Protein AF-A0A5N6SVL1-F1 (afdb_monomer)

Radius of gyration: 24.96 Å; Cα contacts (8 Å, |Δi|>4): 98; chains: 1; bounding box: 51×44×95 Å

Organism: Aspergillus pseudotamarii (NCBI:txid132259)

Solvent-accessible surface area (backbone atoms only — not comparable to full-atom values): 10251 Å² total; per-residue (Å²): 134,84,73,81,75,76,80,72,61,68,64,64,77,48,56,69,67,60,51,51,54,55,56,70,76,46,54,74,67,55,49,51,54,46,39,76,78,29,76,68,50,67,76,71,64,56,70,56,34,46,55,52,42,51,72,75,42,56,62,53,43,60,80,78,51,89,72,76,79,59,69,79,79,75,60,49,76,64,58,52,60,77,31,55,38,69,42,70,52,92,93,50,95,57,71,39,83,75,48,70,72,72,57,62,69,63,52,46,68,75,67,57,77,76,61,73,54,78,94,76,52,61,30,52,59,52,53,51,54,49,64,72,44,43,88,76,35,63,66,60,48,49,38,44,51,52,44,55,52,52,51,52,51,52,53,51,51,55,48,53,57,55,67,71,73,111

pLDDT: mean 83.55, std 11.62, range [35.69, 95.12]

Structure (mmCIF, N/CA/C/O backbone):
data_AF-A0A5N6SVL1-F1
#
_entry.id   AF-A0A5N6SVL1-F1
#
loop_
_atom_site.group_PDB
_atom_site.id
_atom_site.type_symbol
_atom_site.label_atom_id
_atom_site.label_alt_id
_atom_site.label_comp_id
_atom_site.label_asym_id
_atom_site.label_entity_id
_atom_site.label_seq_id
_atom_site.pdbx_PDB_ins_code
_atom_site.Cartn_x
_atom_site.Cartn_y
_atom_site.Cartn_z
_atom_site.occupancy
_atom_site.B_iso_or_equiv
_atom_site.auth_seq_id
_atom_site.auth_comp_id
_atom_site.auth_asym_id
_atom_site.auth_atom_id
_atom_site.pdbx_PDB_model_num
ATOM 1 N N . MET A 1 1 ? -15.155 10.393 50.187 1.00 35.69 1 MET A N 1
ATOM 2 C CA . MET A 1 1 ? -15.294 10.978 48.836 1.00 35.69 1 MET A CA 1
ATOM 3 C C . MET A 1 1 ? -15.118 9.869 47.807 1.00 35.69 1 MET A C 1
ATOM 5 O O . MET A 1 1 ? -14.040 9.295 47.741 1.00 35.69 1 MET A O 1
ATOM 9 N N . LYS A 1 2 ? -16.176 9.488 47.077 1.00 43.38 2 LYS A N 1
ATOM 10 C CA . LYS A 1 2 ? -16.068 8.543 45.951 1.00 43.38 2 LYS A CA 1
ATOM 11 C C . LYS A 1 2 ? -15.492 9.317 44.760 1.00 43.38 2 LYS A C 1
ATOM 13 O O . LYS A 1 2 ? -16.091 10.308 44.357 1.00 43.38 2 LYS A O 1
ATOM 18 N N . GLY A 1 3 ? -14.320 8.914 44.265 1.00 44.19 3 GLY A N 1
ATOM 19 C CA . GLY A 1 3 ? -13.709 9.503 43.067 1.00 44.19 3 GLY A CA 1
ATOM 20 C C . GLY A 1 3 ? -14.624 9.372 41.839 1.00 44.19 3 GLY A C 1
ATOM 21 O O . GLY A 1 3 ? -15.521 8.522 41.850 1.00 44.19 3 GLY A O 1
ATOM 22 N N . PRO A 1 4 ? -14.439 10.209 40.801 1.00 52.81 4 PRO A N 1
ATOM 23 C CA . PRO A 1 4 ? -15.291 10.192 39.618 1.00 52.81 4 PRO A CA 1
ATOM 24 C C . PRO A 1 4 ? -15.316 8.784 39.021 1.00 52.81 4 PRO A C 1
ATOM 26 O O . PRO A 1 4 ? -14.274 8.142 38.879 1.00 52.81 4 PRO A O 1
ATOM 29 N N . ALA A 1 5 ? -16.523 8.292 38.731 1.00 53.91 5 ALA A N 1
ATOM 30 C CA . ALA A 1 5 ? -16.739 6.988 38.128 1.00 53.91 5 ALA A CA 1
ATOM 31 C C . ALA A 1 5 ? -15.824 6.843 36.907 1.00 53.91 5 ALA A C 1
ATOM 33 O O . ALA A 1 5 ? -15.888 7.664 35.991 1.00 53.91 5 ALA A O 1
ATOM 34 N N . LEU A 1 6 ? -14.964 5.819 36.923 1.00 59.12 6 LEU A N 1
ATOM 35 C CA . LEU A 1 6 ? -14.152 5.415 35.779 1.00 59.12 6 LEU A CA 1
ATOM 36 C C . LEU A 1 6 ? -15.058 5.416 34.550 1.00 59.12 6 LEU A C 1
ATOM 38 O O . LEU A 1 6 ? -16.012 4.636 34.492 1.00 59.12 6 LEU A O 1
ATOM 42 N N . THR A 1 7 ? -14.801 6.328 33.615 1.00 64.06 7 THR A N 1
ATOM 43 C CA . THR A 1 7 ? -15.543 6.432 32.364 1.00 64.06 7 THR A CA 1
ATOM 44 C C . THR A 1 7 ? -15.462 5.071 31.683 1.00 64.06 7 THR A C 1
ATOM 46 O O . THR A 1 7 ? -14.415 4.628 31.213 1.00 64.06 7 THR A O 1
ATOM 49 N N . SER A 1 8 ? -16.564 4.327 31.754 1.00 74.25 8 SER A N 1
ATOM 50 C CA . SER A 1 8 ? -16.644 2.994 31.178 1.00 74.25 8 SER A CA 1
ATOM 51 C C . SER A 1 8 ? -16.476 3.157 29.672 1.00 74.25 8 SER A C 1
ATOM 53 O O . SER A 1 8 ? -17.219 3.912 29.053 1.00 74.25 8 SER A O 1
ATOM 55 N N . ASP A 1 9 ? -15.467 2.504 29.099 1.00 84.69 9 ASP A N 1
ATOM 56 C CA . ASP A 1 9 ? -15.155 2.562 27.671 1.00 84.69 9 ASP A CA 1
ATOM 57 C C . ASP A 1 9 ? -16.368 2.089 26.849 1.00 84.69 9 ASP A C 1
ATOM 59 O O . ASP A 1 9 ? -16.593 0.886 26.689 1.00 84.69 9 ASP A O 1
ATOM 63 N N . SER A 1 10 ? -17.175 3.036 26.354 1.00 88.38 10 SER A N 1
ATOM 64 C CA . SER A 1 10 ? -18.431 2.767 25.641 1.00 88.38 10 SER A CA 1
ATOM 65 C C . SER A 1 10 ? -18.224 1.889 24.408 1.00 88.38 10 SER A C 1
ATOM 67 O O . SER A 1 10 ? -19.085 1.073 24.080 1.00 88.38 10 SER A O 1
ATOM 69 N N . PHE A 1 11 ? -17.054 1.978 23.767 1.00 91.38 11 PHE A N 1
ATOM 70 C CA . PHE A 1 11 ? -16.716 1.161 22.603 1.00 91.38 11 PHE A CA 1
ATOM 71 C C . PHE A 1 11 ? -16.547 -0.322 22.943 1.00 91.38 11 PHE A C 1
ATOM 73 O O . PHE A 1 11 ? -16.699 -1.161 22.056 1.00 91.38 11 PHE A O 1
ATOM 80 N N . ARG A 1 12 ? -16.299 -0.689 24.211 1.00 89.81 12 ARG A N 1
ATOM 81 C CA . ARG A 1 12 ? -16.261 -2.105 24.629 1.00 89.81 12 ARG A CA 1
ATOM 82 C C . ARG A 1 12 ? -17.613 -2.796 24.529 1.00 89.81 12 ARG A C 1
ATOM 84 O O . ARG A 1 12 ? -17.644 -4.017 24.438 1.00 89.81 12 ARG A O 1
ATOM 91 N N . ARG A 1 13 ? -18.711 -2.034 24.551 1.00 91.00 13 ARG A N 1
ATOM 92 C CA . ARG A 1 13 ? -20.070 -2.570 24.387 1.00 91.00 13 ARG A CA 1
ATOM 93 C C . ARG A 1 13 ? -20.399 -2.873 22.926 1.00 91.00 13 ARG A C 1
ATOM 95 O O . ARG A 1 13 ? -21.381 -3.556 22.662 1.00 91.00 13 ARG A O 1
ATOM 102 N N . LEU A 1 14 ? -19.595 -2.372 21.986 1.00 92.25 14 LEU A N 1
ATOM 103 C CA . LEU A 1 14 ? -19.816 -2.599 20.567 1.00 92.25 14 LEU A CA 1
ATOM 104 C C . LEU A 1 14 ? -19.272 -3.972 20.139 1.00 92.25 14 LEU A C 1
ATOM 106 O O . LEU A 1 14 ? -18.130 -4.323 20.483 1.00 92.25 14 LEU A O 1
ATOM 110 N N . PRO A 1 15 ? -20.030 -4.714 19.309 1.00 93.62 15 PRO A N 1
ATOM 111 C CA . PRO A 1 15 ? -19.517 -5.889 18.620 1.00 93.62 15 PRO A CA 1
ATOM 112 C C . PRO A 1 15 ? -18.231 -5.575 17.849 1.00 93.62 15 PRO A C 1
ATOM 114 O O . PRO A 1 15 ? -17.955 -4.427 17.472 1.00 93.62 15 PRO A O 1
ATOM 117 N N . ARG A 1 16 ? -17.399 -6.595 17.628 1.00 91.50 16 ARG A N 1
ATOM 118 C CA . ARG A 1 16 ? -16.102 -6.423 16.957 1.00 91.50 16 ARG A CA 1
ATOM 119 C C . ARG A 1 16 ? -16.281 -5.917 15.525 1.00 91.50 16 ARG A C 1
ATOM 121 O O . ARG A 1 16 ? -15.481 -5.118 15.057 1.00 91.50 16 ARG A O 1
ATOM 128 N N . GLU A 1 17 ? -17.346 -6.340 14.867 1.00 93.44 17 GLU A N 1
ATOM 129 C CA . GLU A 1 17 ? -17.740 -5.973 13.511 1.00 93.44 17 GLU A CA 1
ATOM 130 C C . GLU A 1 17 ? -17.956 -4.462 13.412 1.00 93.44 17 GLU A C 1
ATOM 132 O O . GLU A 1 17 ? -17.358 -3.811 12.560 1.00 93.44 17 GLU A O 1
ATOM 137 N N . ILE A 1 18 ? -18.714 -3.882 14.348 1.00 94.75 18 ILE A N 1
ATOM 138 C CA . ILE A 1 18 ? -18.964 -2.436 14.398 1.00 94.75 18 ILE A CA 1
ATOM 139 C C . ILE A 1 18 ? -17.668 -1.669 14.672 1.00 94.75 18 ILE A C 1
ATOM 141 O O . ILE A 1 18 ? -17.396 -0.662 14.022 1.00 94.75 18 ILE A O 1
ATOM 145 N N . ARG A 1 19 ? -16.814 -2.170 15.574 1.00 94.50 19 ARG A N 1
ATOM 146 C CA . ARG A 1 19 ? -15.487 -1.574 15.805 1.00 94.50 19 ARG A CA 1
ATOM 147 C C . ARG A 1 19 ? -14.614 -1.608 14.549 1.00 94.50 19 ARG A C 1
ATOM 149 O O . ARG A 1 19 ? -13.939 -0.624 14.260 1.00 94.50 19 ARG A O 1
ATOM 156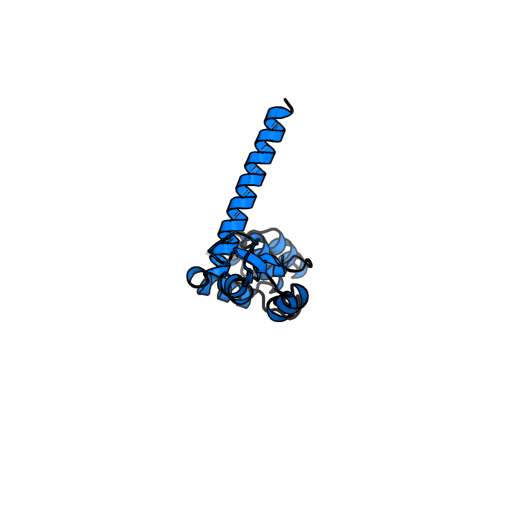 N N . ASN A 1 20 ? -14.654 -2.694 13.782 1.00 92.94 20 ASN A N 1
ATOM 157 C CA . ASN A 1 20 ? -13.924 -2.808 12.520 1.00 92.94 20 ASN A CA 1
ATOM 158 C C . ASN A 1 20 ? -14.471 -1.845 11.456 1.00 92.94 20 ASN A C 1
ATOM 160 O O . ASN A 1 20 ? -13.684 -1.244 10.730 1.00 92.94 20 ASN A O 1
ATOM 164 N N . ILE A 1 21 ? -15.795 -1.663 11.388 1.00 92.94 21 ILE A N 1
ATOM 165 C CA . ILE A 1 21 ? -16.427 -0.678 10.500 1.00 92.94 21 ILE A CA 1
ATOM 166 C C . ILE A 1 21 ? -15.944 0.730 10.855 1.00 92.94 21 ILE A C 1
ATOM 168 O O . ILE A 1 21 ? -15.479 1.439 9.970 1.00 92.94 21 ILE A O 1
ATOM 172 N N . ILE A 1 22 ? -15.954 1.105 12.140 1.00 94.06 22 ILE A N 1
ATOM 173 C CA . ILE A 1 22 ? -15.411 2.393 12.604 1.00 94.06 22 ILE A CA 1
ATOM 174 C C . ILE A 1 22 ? -13.954 2.549 12.149 1.00 94.06 22 ILE A C 1
ATOM 176 O O . ILE A 1 22 ? -13.610 3.545 11.520 1.00 94.06 22 ILE A O 1
ATOM 180 N N . LEU A 1 23 ? -13.108 1.541 12.393 1.00 94.56 23 LEU A N 1
ATOM 181 C CA . LEU A 1 23 ? -11.702 1.562 11.974 1.00 94.56 23 LEU A CA 1
ATOM 182 C C . LEU A 1 23 ? -11.518 1.717 10.457 1.00 94.56 23 LEU A C 1
ATOM 184 O O . LEU A 1 23 ? -10.501 2.263 10.035 1.00 94.56 23 LEU A O 1
ATOM 188 N N . ASN A 1 24 ? -12.460 1.258 9.630 1.00 91.56 24 ASN A N 1
ATOM 189 C CA . ASN A 1 24 ? -12.376 1.387 8.175 1.00 91.56 24 ASN A CA 1
ATOM 190 C C . ASN A 1 24 ? -12.607 2.818 7.671 1.00 91.56 24 ASN A C 1
ATOM 192 O O . ASN A 1 24 ? -12.119 3.141 6.593 1.00 91.56 24 ASN A O 1
ATOM 196 N N . TYR A 1 25 ? -13.283 3.671 8.444 1.00 93.12 25 TYR A N 1
ATOM 197 C CA . TYR A 1 25 ? -13.531 5.073 8.082 1.00 93.12 25 TYR A CA 1
ATOM 198 C C . TYR A 1 25 ? -12.467 6.048 8.598 1.00 93.12 25 TYR A C 1
ATOM 200 O O . TYR A 1 25 ? -12.469 7.215 8.218 1.00 93.12 25 TYR A O 1
ATOM 208 N N . LEU A 1 26 ? -11.558 5.593 9.461 1.00 94.31 26 LEU A N 1
ATOM 209 C CA . LEU A 1 26 ? -10.563 6.453 10.097 1.00 94.31 26 LEU A CA 1
ATOM 210 C C . LEU A 1 26 ? -9.223 6.415 9.357 1.00 94.31 26 LEU A C 1
ATOM 212 O O . LEU A 1 26 ? -8.744 5.352 8.952 1.00 94.31 26 LEU A O 1
ATOM 216 N N . ASN A 1 27 ? -8.566 7.567 9.230 1.00 92.81 27 ASN A N 1
ATOM 217 C CA . ASN A 1 27 ? -7.173 7.611 8.788 1.00 92.81 27 ASN A CA 1
ATOM 218 C C . ASN A 1 27 ? -6.241 7.131 9.923 1.00 92.81 27 ASN A C 1
ATOM 220 O O . ASN A 1 27 ? -6.650 6.914 11.065 1.00 92.81 27 ASN A O 1
ATOM 224 N N . SER A 1 28 ? -4.950 6.969 9.635 1.00 91.62 28 SER A N 1
ATOM 225 C CA . SER A 1 28 ? -4.013 6.450 10.641 1.00 91.62 28 SER A CA 1
ATOM 226 C C . SER A 1 28 ? -3.827 7.331 11.875 1.00 91.62 28 SER A C 1
ATOM 228 O O . SER A 1 28 ? -3.483 6.806 12.931 1.00 91.62 28 SER A O 1
ATOM 230 N N . GLN A 1 29 ? -3.980 8.649 11.731 1.00 93.25 29 GLN A N 1
ATOM 231 C CA . GLN A 1 29 ? -3.823 9.583 12.841 1.00 93.25 29 GLN A CA 1
ATOM 232 C C . GLN A 1 29 ? -5.010 9.453 13.793 1.00 93.25 29 GLN A C 1
ATOM 234 O O . GLN A 1 29 ? -4.814 9.300 14.996 1.00 93.25 29 GLN A O 1
ATOM 239 N N . ASP A 1 30 ? -6.221 9.378 13.249 1.00 95.12 30 ASP A N 1
ATOM 240 C CA . ASP A 1 30 ? -7.435 9.189 14.039 1.00 95.12 30 ASP A CA 1
ATOM 241 C C . ASP A 1 30 ? -7.465 7.815 14.712 1.00 95.12 30 ASP A C 1
ATOM 243 O O . ASP A 1 30 ? -7.854 7.704 15.872 1.00 95.12 30 ASP A O 1
ATOM 247 N N . ILE A 1 31 ? -6.970 6.768 14.041 1.00 94.94 31 ILE A N 1
ATOM 248 C CA . ILE A 1 31 ? -6.797 5.440 14.652 1.00 94.94 31 ILE A CA 1
ATOM 249 C C . ILE A 1 31 ? -5.817 5.506 15.830 1.00 94.94 31 ILE A C 1
ATOM 251 O O . ILE A 1 31 ? -6.068 4.896 16.869 1.00 94.94 31 ILE A O 1
ATOM 255 N N . ALA A 1 32 ? -4.700 6.227 15.695 1.00 93.06 32 ALA A N 1
ATOM 256 C CA . ALA A 1 32 ? -3.736 6.381 16.782 1.00 93.06 32 ALA A CA 1
ATOM 257 C C . ALA A 1 32 ? -4.357 7.120 17.977 1.00 93.06 32 ALA A C 1
ATOM 259 O O . ALA A 1 32 ? -4.259 6.634 19.103 1.00 93.06 32 ALA A O 1
ATOM 260 N N . SER A 1 33 ? -5.065 8.223 17.728 1.00 94.94 33 SER A N 1
ATOM 261 C CA . SER A 1 33 ? -5.799 8.972 18.754 1.00 94.94 33 SER A CA 1
ATOM 262 C C . SER A 1 33 ? -6.858 8.109 19.445 1.00 94.94 33 SER A C 1
ATOM 264 O O . SER A 1 33 ? -6.918 8.054 20.672 1.00 94.94 33 SER A O 1
ATOM 266 N N . LEU A 1 34 ? -7.647 7.356 18.675 1.00 93.81 34 LEU A N 1
ATOM 267 C CA . LEU A 1 34 ? -8.686 6.473 19.201 1.00 93.81 34 LEU A CA 1
ATOM 268 C C . LEU A 1 34 ? -8.109 5.382 20.113 1.00 93.81 34 LEU A C 1
ATOM 270 O O . LEU A 1 34 ? -8.703 5.056 21.140 1.00 93.81 34 LEU A O 1
ATOM 274 N N . ARG A 1 35 ? -6.924 4.857 19.783 1.00 94.06 35 ARG A N 1
ATOM 275 C CA . ARG A 1 35 ? -6.211 3.870 20.608 1.00 94.06 35 ARG A CA 1
ATOM 276 C C . ARG A 1 35 ? -5.721 4.432 21.939 1.00 94.06 35 ARG A C 1
ATOM 278 O O . ARG A 1 35 ? -5.614 3.666 22.889 1.00 94.06 35 ARG A O 1
ATOM 285 N N . LEU A 1 36 ? -5.432 5.730 22.018 1.00 92.62 36 LEU A N 1
ATOM 286 C CA . LEU A 1 36 ? -5.046 6.379 23.276 1.00 92.62 36 LEU A CA 1
ATOM 287 C C . LEU A 1 36 ? -6.246 6.548 24.217 1.00 92.62 36 LEU A C 1
ATOM 289 O O . LEU A 1 36 ? -6.086 6.488 25.433 1.00 92.62 36 LEU A O 1
ATOM 293 N N . VAL A 1 37 ? -7.444 6.735 23.656 1.00 92.19 37 VAL A N 1
ATOM 294 C CA . VAL A 1 37 ? -8.670 7.031 24.415 1.00 92.19 37 VAL A CA 1
ATOM 295 C C . VAL A 1 37 ? -9.468 5.769 24.763 1.00 92.19 37 VAL A C 1
ATOM 297 O O . VAL A 1 37 ? -10.109 5.717 25.811 1.00 92.19 37 VAL A O 1
ATOM 300 N N . SER A 1 38 ? -9.434 4.734 23.918 1.00 93.06 38 SER A N 1
ATOM 301 C CA . SER A 1 38 ? -10.235 3.519 24.094 1.00 93.06 38 SER A CA 1
ATOM 302 C C . SER A 1 38 ? -9.412 2.248 23.891 1.00 93.06 38 SER A C 1
ATOM 304 O O . SER A 1 38 ? -8.888 1.948 22.813 1.00 93.06 38 SER A O 1
ATOM 306 N N . ARG A 1 39 ? -9.379 1.420 24.943 1.00 90.25 39 ARG A N 1
ATOM 307 C CA . ARG A 1 39 ? -8.689 0.122 24.923 1.00 90.25 39 ARG A CA 1
ATOM 308 C C . ARG A 1 39 ? -9.370 -0.873 23.983 1.00 90.25 39 ARG A C 1
ATOM 310 O O . ARG A 1 39 ? -8.743 -1.858 23.595 1.00 90.25 39 ARG A O 1
ATOM 317 N N . ALA A 1 40 ? -10.628 -0.630 23.604 1.00 92.25 40 ALA A N 1
ATOM 318 C CA . ALA A 1 40 ? -11.373 -1.462 22.661 1.00 92.25 40 ALA A CA 1
ATOM 319 C C . ALA A 1 40 ? -10.716 -1.559 21.268 1.00 92.25 40 ALA A C 1
ATOM 321 O O . ALA A 1 40 ? -11.035 -2.496 20.532 1.00 92.25 40 ALA A O 1
ATOM 322 N N . PHE A 1 41 ? -9.792 -0.645 20.935 1.00 93.25 41 PHE A N 1
ATOM 323 C CA . PHE A 1 41 ? -9.084 -0.573 19.649 1.00 93.25 41 PHE A CA 1
ATOM 324 C C . PHE A 1 41 ? -7.591 -0.918 19.731 1.00 93.25 41 PHE A C 1
ATOM 326 O O . PHE A 1 41 ? -6.860 -0.751 18.756 1.00 93.25 41 PHE A O 1
ATOM 333 N N . HIS A 1 42 ? -7.098 -1.414 20.871 1.00 90.38 42 HIS A N 1
ATOM 334 C CA . HIS A 1 42 ? -5.694 -1.831 20.980 1.00 90.38 42 HIS A CA 1
ATOM 335 C C . HIS A 1 42 ? -5.334 -2.943 19.986 1.00 90.38 42 HIS A C 1
ATOM 337 O O . HIS A 1 42 ? -4.237 -2.927 19.428 1.00 90.38 42 HIS A O 1
ATOM 343 N N . GLN A 1 43 ? -6.259 -3.881 19.762 1.00 89.50 43 GLN A N 1
ATOM 344 C CA . GLN A 1 43 ? -6.123 -4.947 18.775 1.00 89.50 43 GLN A CA 1
ATOM 345 C C . GLN A 1 43 ? -6.716 -4.493 17.442 1.00 89.50 43 GLN A C 1
ATOM 347 O O . GLN A 1 43 ? -7.931 -4.345 17.312 1.00 89.50 43 GLN A O 1
ATOM 352 N N . LEU A 1 44 ? -5.849 -4.291 16.453 1.00 91.44 44 LEU A N 1
ATOM 353 C CA . LEU A 1 44 ? -6.249 -3.888 15.111 1.00 91.44 44 LEU A CA 1
ATOM 354 C C . LEU A 1 44 ? -6.380 -5.113 14.191 1.00 91.44 44 LEU A C 1
ATOM 356 O O . LEU A 1 44 ? -5.531 -6.006 14.249 1.00 91.44 44 LEU A O 1
ATOM 360 N N . PRO A 1 45 ? -7.405 -5.173 13.322 1.00 90.81 45 PRO A N 1
ATOM 361 C CA . PRO A 1 45 ? -7.489 -6.190 12.277 1.00 90.81 45 PRO A CA 1
ATOM 362 C C . PRO A 1 45 ? -6.295 -6.115 11.322 1.00 90.81 45 PRO A C 1
ATOM 364 O O . PRO A 1 45 ? -5.868 -5.025 10.951 1.00 90.81 45 PRO A O 1
ATOM 367 N N . ILE A 1 46 ? -5.791 -7.261 10.857 1.00 89.81 46 ILE A N 1
ATOM 368 C CA . ILE A 1 46 ? -4.671 -7.290 9.899 1.00 89.81 46 ILE A CA 1
ATOM 369 C C . ILE A 1 46 ? -5.068 -6.613 8.574 1.00 89.81 46 ILE A C 1
ATOM 371 O O . ILE A 1 46 ? -4.281 -5.855 8.014 1.00 89.81 46 ILE A O 1
ATOM 375 N N . SER A 1 47 ? -6.310 -6.804 8.115 1.00 87.88 47 SER A N 1
ATOM 376 C CA . SER A 1 47 ? -6.846 -6.191 6.887 1.00 87.88 47 SER A CA 1
ATOM 377 C C . SER A 1 47 ? -6.854 -4.658 6.905 1.00 87.88 47 SER A C 1
ATOM 379 O O . SER A 1 47 ? -6.779 -4.031 5.850 1.00 87.88 47 SER A O 1
ATOM 381 N N . LEU A 1 48 ? -6.873 -4.037 8.090 1.00 92.00 48 LEU A N 1
ATOM 382 C CA . LEU A 1 48 ? -6.773 -2.585 8.236 1.00 92.00 48 LEU A CA 1
ATOM 383 C C . LEU A 1 48 ? -5.473 -2.049 7.625 1.00 92.00 48 LEU A C 1
ATOM 385 O O . LEU A 1 48 ? -5.474 -1.010 6.971 1.00 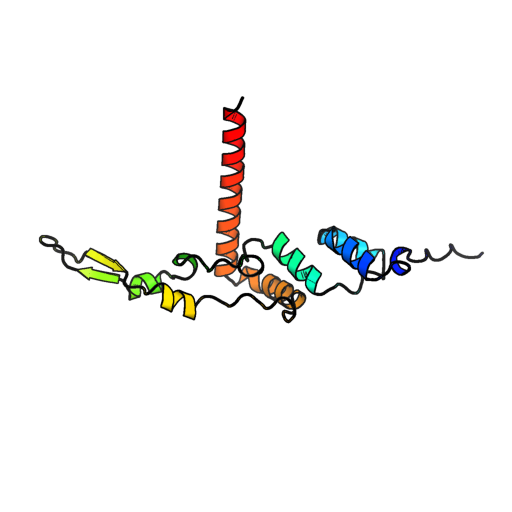92.00 48 LEU A O 1
ATOM 389 N N . TRP A 1 49 ? -4.367 -2.770 7.812 1.00 91.75 49 TRP A N 1
ATOM 390 C CA . TRP A 1 49 ? -3.055 -2.344 7.335 1.00 91.75 49 TRP A CA 1
ATOM 391 C C . TRP A 1 49 ? -2.969 -2.341 5.818 1.00 91.75 49 TRP A C 1
ATOM 393 O O . TRP A 1 49 ? -2.346 -1.450 5.259 1.00 91.75 49 TRP A O 1
ATOM 403 N N . GLN A 1 50 ? -3.662 -3.253 5.139 1.00 90.81 50 GLN A N 1
ATOM 404 C CA . GLN A 1 50 ? -3.748 -3.230 3.683 1.00 90.81 50 GLN A CA 1
ATOM 405 C C . GLN A 1 50 ? -4.458 -1.972 3.170 1.00 90.81 50 GLN A C 1
ATOM 407 O O . GLN A 1 50 ? -3.986 -1.333 2.230 1.00 90.81 50 GLN A O 1
ATOM 412 N N . ARG A 1 51 ? -5.581 -1.593 3.795 1.00 91.56 51 ARG A N 1
ATOM 413 C CA . ARG A 1 51 ? -6.286 -0.351 3.454 1.00 91.56 51 ARG A CA 1
ATOM 414 C C . ARG A 1 51 ? -5.364 0.853 3.647 1.00 91.56 51 ARG A C 1
ATOM 416 O O . ARG A 1 51 ? -5.236 1.672 2.742 1.00 91.56 51 ARG A O 1
ATOM 423 N N . LEU A 1 52 ? -4.683 0.919 4.791 1.00 92.50 52 LEU A N 1
ATOM 424 C CA . LEU A 1 52 ? -3.745 1.999 5.100 1.00 92.50 52 LEU A CA 1
ATOM 425 C C . LEU A 1 52 ? -2.541 2.025 4.146 1.00 92.50 52 LEU A C 1
ATOM 427 O O . LEU A 1 52 ? -2.093 3.107 3.780 1.00 92.50 52 LEU A O 1
ATOM 431 N N . LEU A 1 53 ? -2.031 0.863 3.727 1.00 92.19 53 LEU A N 1
ATOM 432 C CA . LEU A 1 53 ? -0.985 0.733 2.709 1.00 92.19 53 LEU A CA 1
ATOM 433 C C . LEU A 1 53 ? -1.446 1.338 1.383 1.00 92.19 53 LEU A C 1
ATOM 435 O O . LEU A 1 53 ? -0.743 2.176 0.827 1.00 92.19 53 LEU A O 1
ATOM 439 N N . ARG A 1 54 ? -2.643 0.967 0.913 1.00 91.44 54 ARG A N 1
ATOM 440 C CA . ARG A 1 54 ? -3.231 1.498 -0.324 1.00 91.44 54 ARG A CA 1
ATOM 441 C C . ARG A 1 54 ? -3.414 3.016 -0.272 1.00 91.44 54 ARG A C 1
ATOM 443 O O . ARG A 1 54 ? -3.132 3.691 -1.251 1.00 91.44 54 ARG A O 1
ATOM 450 N N . GLU A 1 55 ? -3.878 3.548 0.856 1.00 91.06 55 GLU A N 1
ATOM 451 C CA . GLU A 1 55 ? -4.094 4.992 1.029 1.00 91.06 55 GLU A CA 1
ATOM 452 C C . GLU A 1 55 ? -2.784 5.781 1.109 1.00 91.06 55 GLU A C 1
ATOM 454 O O . GLU A 1 55 ? -2.674 6.860 0.537 1.00 91.06 55 GLU A O 1
ATOM 459 N N . LYS A 1 56 ? -1.783 5.262 1.827 1.00 91.56 56 LYS A N 1
ATOM 460 C CA . LYS A 1 56 ? -0.525 5.981 2.082 1.00 91.56 56 LYS A CA 1
ATOM 461 C C . LYS A 1 56 ? 0.527 5.786 1.007 1.00 91.56 56 LYS A C 1
ATOM 463 O O . LYS A 1 56 ? 1.414 6.622 0.877 1.00 91.56 56 LYS A O 1
ATOM 468 N N . MET A 1 57 ? 0.484 4.650 0.326 1.00 92.19 57 MET A N 1
ATOM 469 C CA . MET A 1 57 ? 1.466 4.242 -0.670 1.00 92.19 57 MET A CA 1
ATOM 470 C C . MET A 1 57 ? 0.747 3.736 -1.923 1.00 92.19 57 MET A C 1
ATOM 472 O O . MET A 1 57 ? 0.933 2.583 -2.316 1.00 92.19 57 MET A O 1
ATOM 476 N N . PRO A 1 58 ? -0.080 4.583 -2.569 1.00 91.31 58 PRO A N 1
ATOM 477 C CA . PRO A 1 58 ? -0.855 4.182 -3.742 1.00 91.31 58 PRO A CA 1
ATOM 478 C C . PRO A 1 58 ? 0.034 3.742 -4.915 1.00 91.31 58 PRO A C 1
ATOM 480 O O . PRO A 1 58 ? -0.382 2.913 -5.714 1.00 91.31 58 PRO A O 1
ATOM 483 N N . TRP A 1 59 ? 1.293 4.190 -4.961 1.00 88.62 59 TRP A N 1
ATOM 484 C CA . TRP A 1 59 ? 2.297 3.746 -5.935 1.00 88.62 59 TRP A CA 1
ATOM 485 C C . TRP A 1 59 ? 2.704 2.264 -5.814 1.00 88.62 59 TRP A C 1
ATOM 487 O O . TRP A 1 59 ? 3.442 1.770 -6.667 1.00 88.62 59 TRP A O 1
ATOM 497 N N . LEU A 1 60 ? 2.260 1.554 -4.769 1.00 89.19 60 LEU A N 1
ATOM 498 C CA . LEU A 1 60 ? 2.331 0.093 -4.647 1.00 89.19 60 LEU A CA 1
ATOM 499 C C . LEU A 1 60 ? 1.098 -0.545 -5.289 1.00 89.19 60 LEU A C 1
ATOM 501 O O . LEU A 1 60 ? 0.245 -1.133 -4.616 1.00 89.19 60 LEU A O 1
ATOM 505 N N . TRP A 1 61 ? 0.976 -0.364 -6.598 1.00 84.88 61 TRP A N 1
ATOM 506 C CA . TRP A 1 61 ? -0.198 -0.776 -7.357 1.00 84.88 61 TRP A CA 1
ATOM 507 C C . TRP A 1 61 ? -0.406 -2.295 -7.339 1.00 84.88 61 TRP A C 1
ATOM 509 O O . TRP A 1 61 ? -1.549 -2.737 -7.399 1.00 84.88 61 TRP A O 1
ATOM 519 N N . GLU A 1 62 ? 0.643 -3.094 -7.115 1.00 84.88 62 GLU A N 1
ATOM 520 C CA . GLU A 1 62 ? 0.564 -4.559 -7.017 1.00 84.88 62 GLU A CA 1
ATOM 521 C C . GLU A 1 62 ? -0.357 -5.042 -5.882 1.00 84.88 62 GLU A C 1
ATOM 523 O O . GLU A 1 62 ? -0.845 -6.170 -5.893 1.00 84.88 62 GLU A O 1
ATOM 528 N N . ILE A 1 63 ? -0.603 -4.198 -4.875 1.00 86.38 63 ILE A N 1
ATOM 529 C CA . ILE A 1 63 ? -1.448 -4.539 -3.724 1.00 86.38 63 ILE A CA 1
ATOM 530 C C . ILE A 1 63 ? -2.940 -4.463 -4.078 1.00 86.38 63 ILE A C 1
ATOM 532 O O . ILE A 1 63 ? -3.753 -5.165 -3.470 1.00 86.38 63 ILE A O 1
ATOM 536 N N . TRP A 1 64 ? -3.320 -3.604 -5.025 1.00 85.69 64 TRP A N 1
ATOM 537 C CA . TRP A 1 64 ? -4.721 -3.238 -5.256 1.00 85.69 64 TRP A CA 1
ATOM 538 C C . TRP A 1 64 ? -5.175 -3.318 -6.716 1.00 85.69 64 TRP A C 1
ATOM 540 O O . TRP A 1 64 ? -6.377 -3.422 -6.935 1.00 85.69 64 TRP A O 1
ATOM 550 N N . SER A 1 65 ? -4.263 -3.338 -7.684 1.00 84.69 65 SER A N 1
ATOM 551 C CA . SER A 1 65 ? -4.559 -3.614 -9.090 1.00 84.69 65 SER A CA 1
ATOM 552 C C . SER A 1 65 ? -4.409 -5.109 -9.386 1.00 84.69 65 SER A C 1
ATOM 554 O O . SER A 1 65 ? -3.678 -5.816 -8.688 1.00 84.69 65 SER A O 1
ATOM 556 N N . ASP A 1 66 ? -5.147 -5.600 -10.376 1.00 83.75 66 ASP A N 1
ATOM 557 C CA . ASP A 1 66 ? -4.951 -6.927 -10.982 1.00 83.75 66 ASP A CA 1
ATOM 558 C C . ASP A 1 66 ? -4.272 -6.820 -12.357 1.00 83.75 66 ASP A C 1
ATOM 560 O O . ASP A 1 66 ? -4.013 -7.829 -13.009 1.00 83.75 66 ASP A O 1
ATOM 564 N N . GLU A 1 67 ? -3.973 -5.597 -12.803 1.00 82.06 67 GLU A N 1
ATOM 565 C CA . GLU A 1 67 ? -3.275 -5.366 -14.061 1.00 82.06 67 GLU A CA 1
ATOM 566 C C . GLU A 1 67 ? -1.821 -5.843 -13.963 1.00 82.06 67 GLU A C 1
ATOM 568 O O . GLU A 1 67 ? -1.172 -5.635 -12.933 1.00 82.06 67 GLU A O 1
ATOM 573 N N . PRO A 1 68 ? -1.278 -6.469 -15.020 1.00 75.25 68 PRO A N 1
ATOM 574 C CA . PRO A 1 68 ? 0.138 -6.797 -15.059 1.00 75.25 68 PRO A CA 1
ATOM 575 C C . PRO A 1 68 ? 0.986 -5.514 -15.046 1.00 75.25 68 PRO A C 1
ATOM 577 O O . PRO A 1 68 ? 0.544 -4.476 -15.552 1.00 75.25 68 PRO A O 1
ATOM 580 N N . PRO A 1 69 ? 2.224 -5.567 -14.512 1.00 73.62 69 PRO A N 1
ATOM 581 C CA . PRO A 1 69 ? 3.136 -4.436 -14.600 1.00 73.62 69 PRO A CA 1
ATOM 582 C C . PRO A 1 69 ? 3.302 -4.008 -16.050 1.00 73.62 69 PRO A C 1
ATOM 584 O O . PRO A 1 69 ? 3.434 -4.838 -16.949 1.00 73.62 69 PRO A O 1
ATOM 587 N N . TYR A 1 70 ? 3.362 -2.698 -16.279 1.00 74.75 70 TYR A N 1
ATOM 588 C CA . TYR A 1 70 ? 3.767 -2.216 -17.587 1.00 74.75 70 TYR A CA 1
ATOM 589 C C . TYR A 1 70 ? 5.194 -2.683 -17.872 1.00 74.75 70 TYR A C 1
ATOM 591 O O . TYR A 1 70 ? 6.065 -2.558 -17.012 1.00 74.75 70 TYR A O 1
ATOM 599 N N . TYR A 1 71 ? 5.442 -3.185 -19.081 1.00 75.75 71 TYR A N 1
ATOM 600 C CA . TYR A 1 71 ? 6.722 -3.790 -19.447 1.00 75.75 71 TYR A CA 1
ATOM 601 C C . TYR A 1 71 ? 7.928 -2.900 -19.108 1.00 75.75 71 TYR A C 1
ATOM 603 O O . TYR A 1 71 ? 8.880 -3.326 -18.462 1.00 75.75 71 TYR A O 1
ATOM 611 N N . TRP A 1 72 ? 7.844 -1.609 -19.425 1.00 72.62 72 TRP A N 1
ATOM 612 C CA . TRP A 1 72 ? 8.923 -0.661 -19.145 1.00 72.62 72 TRP A CA 1
ATOM 613 C C . TRP A 1 72 ? 9.167 -0.390 -17.651 1.00 72.62 72 TRP A C 1
ATOM 615 O O . TRP A 1 72 ? 10.169 0.224 -17.302 1.00 72.62 72 TRP A O 1
ATOM 625 N N . ALA A 1 73 ? 8.288 -0.849 -16.755 1.00 69.19 73 ALA A N 1
ATOM 626 C CA . ALA A 1 73 ? 8.482 -0.756 -15.309 1.00 69.19 73 ALA A CA 1
ATOM 627 C C . ALA A 1 73 ? 9.381 -1.869 -14.740 1.00 69.19 73 ALA A C 1
ATOM 629 O O . ALA A 1 73 ? 9.796 -1.770 -13.584 1.00 69.19 73 ALA A O 1
ATOM 630 N N . THR A 1 74 ? 9.685 -2.907 -15.524 1.00 70.62 74 THR A N 1
ATOM 631 C CA . THR A 1 74 ? 10.557 -4.022 -15.113 1.00 70.62 74 THR A CA 1
ATOM 632 C C . THR A 1 74 ? 11.884 -4.052 -15.861 1.00 70.62 74 THR A C 1
ATOM 634 O O . THR A 1 74 ? 12.723 -4.890 -15.556 1.00 70.62 74 THR A O 1
ATOM 637 N N . VAL A 1 75 ? 12.055 -3.202 -16.871 1.00 74.44 75 VAL A N 1
ATOM 638 C CA . VAL A 1 75 ? 13.245 -3.165 -17.724 1.00 74.44 75 VAL A CA 1
ATOM 639 C C . VAL A 1 75 ? 14.250 -2.186 -17.134 1.00 74.44 75 VAL A C 1
ATOM 641 O O . VAL A 1 75 ? 13.939 -1.012 -16.917 1.00 74.44 75 VAL A O 1
ATOM 644 N N . THR A 1 76 ? 15.464 -2.655 -16.874 1.00 76.44 76 THR A N 1
ATOM 645 C CA . THR A 1 76 ? 16.576 -1.824 -16.410 1.00 76.44 76 THR A CA 1
ATOM 646 C C . THR A 1 76 ? 17.380 -1.257 -17.583 1.00 76.44 76 THR A C 1
ATOM 648 O O . THR A 1 76 ? 17.288 -1.719 -18.719 1.00 76.44 76 THR A O 1
ATOM 651 N N . ALA A 1 77 ? 18.208 -0.243 -17.319 1.00 78.44 77 ALA A N 1
ATOM 652 C CA . ALA A 1 77 ? 19.135 0.275 -18.329 1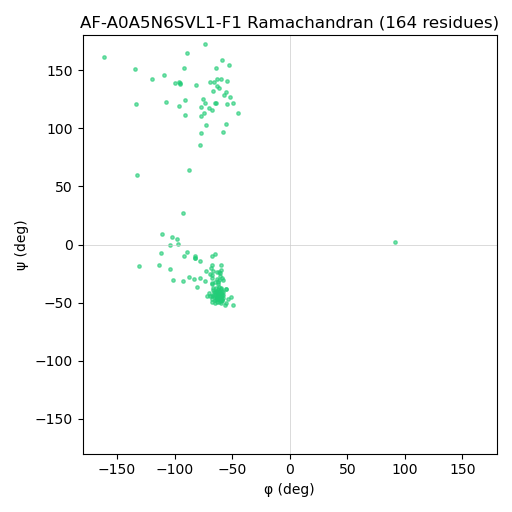.00 78.44 77 ALA A CA 1
ATOM 653 C C . ALA A 1 77 ? 20.143 -0.793 -18.795 1.00 78.44 77 ALA A C 1
ATOM 655 O O . ALA A 1 77 ? 20.561 -0.784 -19.951 1.00 78.44 77 ALA A O 1
ATOM 656 N N . GLU A 1 78 ? 20.499 -1.721 -17.905 1.00 80.44 78 GLU A N 1
ATOM 657 C CA . GLU A 1 78 ? 21.352 -2.866 -18.215 1.00 80.44 78 GLU A CA 1
ATOM 658 C C . GLU A 1 78 ? 20.646 -3.844 -19.162 1.00 80.44 78 GLU A C 1
ATOM 660 O O . GLU A 1 78 ? 21.227 -4.224 -20.175 1.00 80.44 78 GLU A O 1
ATOM 665 N N . ASP A 1 79 ? 19.368 -4.157 -18.920 1.00 78.56 79 ASP A N 1
ATOM 666 C CA . ASP A 1 79 ? 18.569 -5.006 -19.817 1.00 78.56 79 ASP A CA 1
ATOM 667 C C . ASP A 1 79 ? 18.501 -4.425 -21.236 1.00 78.56 79 ASP A C 1
ATOM 669 O O . ASP A 1 79 ? 18.633 -5.152 -22.222 1.00 78.56 79 ASP A O 1
ATOM 673 N N . ILE A 1 80 ? 18.340 -3.103 -21.350 1.00 79.56 80 ILE A N 1
ATOM 674 C CA . ILE A 1 80 ? 18.340 -2.385 -22.633 1.00 79.56 80 ILE A CA 1
ATOM 675 C C . ILE A 1 80 ? 19.705 -2.516 -23.316 1.00 79.56 80 ILE A C 1
ATOM 677 O O . ILE A 1 80 ? 19.764 -2.828 -24.504 1.00 79.56 80 ILE A 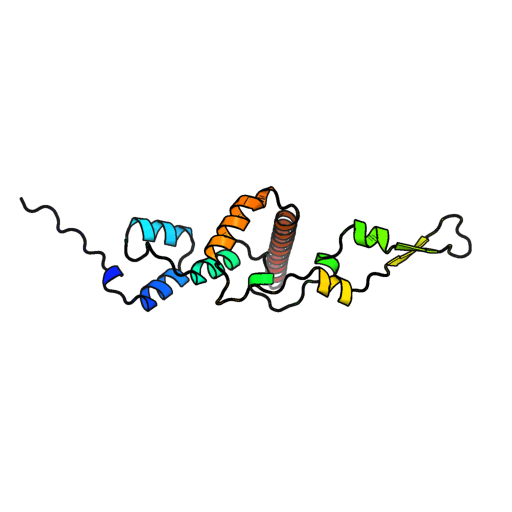O 1
ATOM 681 N N . GLY A 1 81 ? 20.795 -2.313 -22.570 1.00 81.31 81 GLY A N 1
ATOM 682 C CA . GLY A 1 81 ? 22.160 -2.443 -23.081 1.00 81.31 81 GLY A CA 1
ATOM 683 C C . GLY A 1 81 ? 22.472 -3.854 -23.582 1.00 81.31 81 GLY A C 1
ATOM 684 O O . GLY A 1 81 ? 22.949 -4.011 -24.703 1.00 81.31 81 GLY A O 1
ATOM 685 N N . ASN A 1 82 ? 22.127 -4.876 -22.799 1.00 81.81 82 ASN A N 1
ATOM 686 C CA . ASN A 1 82 ? 22.400 -6.281 -23.115 1.00 81.81 82 ASN A CA 1
ATOM 687 C C . ASN A 1 82 ? 21.605 -6.792 -24.325 1.00 81.81 82 ASN A C 1
ATOM 689 O O . ASN A 1 82 ? 22.042 -7.710 -25.013 1.00 81.81 82 ASN A O 1
ATOM 693 N N . ASN A 1 83 ? 20.444 -6.195 -24.607 1.00 78.94 83 ASN A N 1
ATOM 694 C CA . ASN A 1 83 ? 19.569 -6.606 -25.707 1.00 78.94 83 ASN A CA 1
ATOM 695 C C . ASN A 1 83 ? 19.659 -5.699 -26.943 1.00 78.94 83 ASN A C 1
ATOM 697 O O . ASN A 1 83 ? 18.876 -5.873 -27.889 1.00 78.94 83 ASN A O 1
ATOM 701 N N . ARG A 1 84 ? 20.593 -4.740 -26.937 1.00 77.38 84 ARG A N 1
ATOM 702 C CA . ARG A 1 84 ? 20.862 -3.808 -28.033 1.00 77.38 84 ARG A CA 1
ATOM 703 C C . ARG A 1 84 ? 21.446 -4.566 -29.224 1.00 77.38 84 ARG A C 1
ATOM 705 O O . ARG A 1 84 ? 22.553 -5.091 -29.153 1.00 77.38 84 ARG A O 1
ATOM 712 N N . ARG A 1 85 ? 20.721 -4.593 -30.345 1.00 71.75 85 ARG A N 1
ATOM 713 C CA . ARG A 1 85 ? 21.264 -5.061 -31.627 1.00 71.75 85 ARG A CA 1
ATOM 714 C C . ARG A 1 85 ? 21.747 -3.879 -32.441 1.00 71.75 85 ARG A C 1
ATOM 716 O O . ARG A 1 85 ? 20.961 -3.001 -32.805 1.00 71.75 85 ARG A O 1
ATOM 723 N N . GLU A 1 86 ? 23.034 -3.889 -32.746 1.00 72.69 86 GLU A N 1
ATOM 724 C CA . GLU A 1 86 ? 23.649 -2.927 -33.64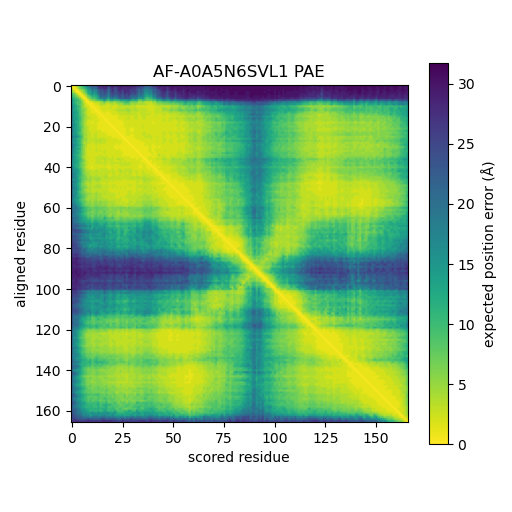7 1.00 72.69 86 GLU A CA 1
ATOM 725 C C . GLU A 1 86 ? 23.724 -3.513 -35.053 1.00 72.69 86 GLU A C 1
ATOM 727 O O . GLU A 1 86 ? 24.063 -4.682 -35.232 1.00 72.69 86 GLU A O 1
ATOM 732 N N . ALA A 1 87 ? 23.415 -2.700 -36.057 1.00 69.06 87 ALA A N 1
ATOM 733 C CA . ALA A 1 87 ? 23.732 -3.023 -37.437 1.00 69.06 87 ALA A CA 1
ATOM 734 C C . ALA A 1 87 ? 24.339 -1.801 -38.120 1.00 69.06 87 ALA A C 1
ATOM 736 O O . ALA A 1 87 ? 24.043 -0.651 -37.778 1.00 69.06 87 ALA A O 1
ATOM 737 N N . LEU A 1 88 ? 25.194 -2.060 -39.104 1.00 66.69 88 LEU A N 1
ATOM 738 C CA . LEU A 1 88 ? 25.680 -1.026 -40.003 1.00 66.69 88 LEU A CA 1
ATOM 739 C C . LEU A 1 88 ? 24.579 -0.708 -41.010 1.00 66.69 88 LEU A C 1
ATOM 741 O O . LEU A 1 88 ? 24.252 -1.524 -41.872 1.00 66.69 88 LEU A O 1
ATOM 745 N N . ALA A 1 89 ? 23.999 0.483 -40.887 1.00 67.75 89 ALA A N 1
ATOM 746 C CA . ALA A 1 89 ? 23.157 1.023 -41.939 1.00 67.75 89 ALA A CA 1
ATOM 747 C C . ALA A 1 89 ? 24.027 1.290 -43.186 1.00 67.75 89 ALA A C 1
ATOM 749 O O . ALA A 1 89 ? 25.156 1.772 -43.038 1.00 67.75 89 ALA A O 1
ATOM 750 N N . PRO A 1 90 ? 23.540 1.002 -44.409 1.00 69.56 90 PRO A N 1
ATOM 751 C CA . PRO A 1 90 ? 24.294 1.277 -45.627 1.00 69.56 90 PRO A CA 1
ATOM 752 C C . PRO A 1 90 ? 24.713 2.753 -45.683 1.00 69.56 90 PRO A C 1
ATOM 754 O O . PRO A 1 90 ? 23.865 3.641 -45.650 1.00 69.56 90 PRO A O 1
ATOM 757 N N . GLY A 1 91 ? 26.022 3.010 -45.748 1.00 73.69 91 GLY A N 1
ATOM 758 C CA . GLY A 1 91 ? 26.579 4.365 -45.832 1.00 73.69 91 GLY A CA 1
ATOM 759 C C . GLY A 1 91 ? 26.924 5.043 -44.499 1.00 73.69 91 GLY A C 1
ATOM 760 O O . GLY A 1 91 ? 27.388 6.180 -44.529 1.00 73.69 91 GLY A O 1
ATOM 761 N N . MET A 1 92 ? 26.760 4.382 -43.345 1.00 70.12 92 MET A N 1
ATOM 762 C CA . MET A 1 92 ? 27.281 4.882 -42.063 1.00 70.12 92 MET A CA 1
ATOM 763 C C . MET A 1 92 ? 28.594 4.199 -41.675 1.00 70.12 92 MET A C 1
ATOM 765 O O . MET A 1 92 ? 28.747 2.989 -41.810 1.00 70.12 92 MET A O 1
ATOM 769 N N . SER A 1 93 ? 29.536 4.982 -41.145 1.00 71.75 93 SER A N 1
ATOM 770 C CA . SER A 1 93 ? 30.808 4.501 -40.591 1.00 71.75 93 SER A CA 1
ATOM 771 C C . SER A 1 93 ? 30.693 4.001 -39.146 1.00 71.75 93 SER A C 1
ATOM 773 O O . SER A 1 93 ? 31.621 3.364 -38.651 1.00 71.75 93 SER A O 1
ATOM 775 N N . THR A 1 94 ? 29.565 4.252 -38.471 1.00 66.81 94 THR A N 1
ATOM 776 C CA . THR A 1 94 ? 29.300 3.802 -37.099 1.00 66.81 94 THR A CA 1
ATOM 777 C C . THR A 1 94 ? 28.070 2.887 -37.021 1.00 66.81 94 THR A C 1
ATOM 779 O O . THR A 1 94 ? 27.076 3.121 -37.717 1.00 66.81 94 THR A O 1
ATOM 782 N N . PRO A 1 95 ? 28.098 1.837 -36.175 1.00 69.56 95 PRO A N 1
ATOM 783 C CA . PRO A 1 95 ? 26.941 0.974 -35.955 1.00 69.56 95 PRO A CA 1
ATOM 784 C C . PRO A 1 95 ? 25.780 1.766 -35.343 1.00 69.56 95 PRO A C 1
ATOM 786 O O . PRO A 1 95 ? 25.972 2.548 -34.412 1.00 69.56 95 PRO A O 1
ATOM 789 N N . THR A 1 96 ? 24.563 1.547 -35.844 1.00 67.62 96 THR A N 1
ATOM 790 C CA . THR A 1 96 ? 23.339 2.153 -35.297 1.00 67.62 96 THR A CA 1
ATOM 791 C C . THR A 1 96 ? 22.498 1.090 -34.592 1.00 67.62 96 THR A C 1
ATOM 793 O O . THR A 1 96 ? 22.478 -0.069 -35.006 1.00 67.62 96 THR A O 1
ATOM 796 N N . ILE A 1 97 ? 21.798 1.469 -33.517 1.00 63.41 97 ILE A N 1
ATOM 797 C CA . ILE A 1 97 ? 20.862 0.579 -32.813 1.00 63.41 97 ILE A CA 1
ATOM 798 C C . ILE A 1 97 ? 19.646 0.345 -33.699 1.00 63.41 97 ILE A C 1
ATOM 800 O O . ILE A 1 97 ? 18.911 1.286 -33.991 1.00 63.41 97 ILE A O 1
ATOM 804 N N . VAL A 1 98 ? 19.414 -0.903 -34.096 1.00 60.34 98 VAL A N 1
ATOM 805 C CA . VAL A 1 98 ? 18.313 -1.249 -35.008 1.00 60.34 98 VAL A CA 1
ATOM 806 C C . VAL A 1 98 ? 17.121 -1.835 -34.257 1.00 60.34 98 VAL A C 1
ATOM 808 O O . VAL A 1 98 ? 15.982 -1.650 -34.670 1.00 60.34 98 VAL A O 1
ATOM 811 N N . SER A 1 99 ? 17.350 -2.525 -33.135 1.00 64.19 99 SER A N 1
ATOM 812 C CA . SER A 1 99 ? 16.269 -3.044 -32.287 1.00 64.19 99 SER A CA 1
ATOM 813 C C . SER A 1 99 ? 16.747 -3.383 -30.873 1.00 64.19 99 SER A C 1
ATOM 815 O O . SER A 1 99 ? 17.941 -3.577 -30.635 1.00 64.19 99 SER A O 1
ATOM 817 N N . HIS A 1 100 ? 15.792 -3.481 -29.945 1.00 65.56 100 HIS A N 1
ATOM 818 C CA . HIS A 1 100 ? 15.981 -4.109 -28.638 1.00 65.56 100 HIS A CA 1
ATOM 819 C C . HIS A 1 100 ? 15.225 -5.442 -28.650 1.00 65.56 100 HIS A C 1
ATOM 821 O O . HIS A 1 100 ? 14.025 -5.459 -28.917 1.00 65.56 100 HIS A O 1
ATOM 827 N N . THR A 1 101 ? 15.914 -6.555 -28.393 1.00 72.00 101 THR A N 1
ATOM 828 C CA . THR A 1 101 ? 15.360 -7.921 -28.566 1.00 72.00 101 THR A CA 1
ATOM 829 C C . THR A 1 101 ? 14.736 -8.500 -27.295 1.00 72.00 101 THR A C 1
ATOM 831 O O . THR A 1 101 ? 14.750 -9.710 -27.090 1.00 72.00 101 THR A O 1
ATOM 834 N N . ILE A 1 102 ? 14.239 -7.656 -26.395 1.00 75.25 102 ILE A N 1
ATOM 835 C CA . ILE A 1 102 ? 13.761 -8.140 -25.100 1.00 75.25 102 ILE A CA 1
ATOM 836 C C . ILE A 1 102 ? 12.425 -8.863 -25.297 1.00 75.25 102 ILE A C 1
ATOM 838 O O . ILE A 1 102 ? 11.449 -8.278 -25.775 1.00 75.25 102 ILE A O 1
ATOM 842 N N . ASN A 1 103 ? 12.370 -10.136 -24.903 1.00 80.00 103 ASN A N 1
ATOM 843 C CA . ASN A 1 103 ? 11.123 -10.886 -24.851 1.00 80.00 103 ASN A CA 1
ATOM 844 C C . ASN A 1 103 ? 10.279 -10.388 -23.671 1.00 80.00 103 ASN A C 1
ATOM 846 O O . ASN A 1 103 ? 10.527 -10.730 -22.517 1.00 80.00 103 ASN A O 1
ATOM 850 N N . VAL A 1 104 ? 9.264 -9.580 -23.982 1.00 75.94 104 VAL A N 1
ATOM 851 C CA . VAL A 1 104 ? 8.360 -8.968 -22.999 1.00 75.94 104 VAL A CA 1
ATOM 852 C C . VAL A 1 104 ? 7.732 -10.014 -22.080 1.00 75.94 104 VAL A C 1
ATOM 854 O O . VAL A 1 104 ? 7.724 -9.831 -20.867 1.00 75.94 104 VAL A O 1
ATOM 857 N N . GLN A 1 105 ? 7.227 -11.115 -22.636 1.00 75.25 105 GLN A N 1
ATOM 858 C CA . GLN A 1 105 ? 6.472 -12.108 -21.873 1.00 75.25 105 GLN A CA 1
ATOM 859 C C . GLN A 1 105 ? 7.367 -12.864 -20.887 1.00 75.25 105 GLN A C 1
ATOM 861 O O . GLN A 1 105 ? 7.002 -13.054 -19.726 1.00 75.25 105 GLN A O 1
ATOM 866 N N . GLU A 1 106 ? 8.549 -13.2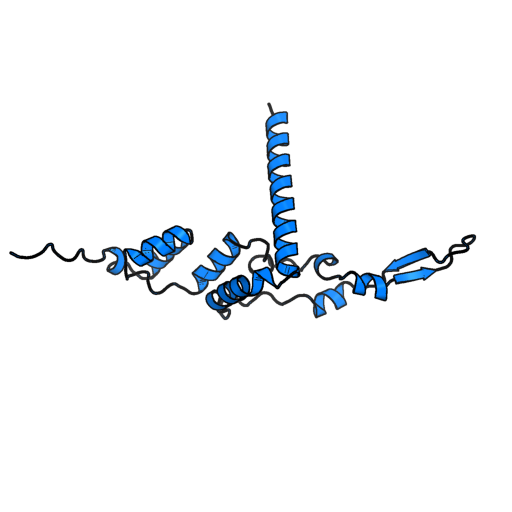69 -21.346 1.00 80.50 106 GLU A N 1
ATOM 867 C CA . GLU A 1 106 ? 9.545 -13.942 -20.516 1.00 80.50 106 GLU A CA 1
ATOM 868 C C . GLU A 1 106 ? 10.039 -13.018 -19.398 1.00 80.50 106 GLU A C 1
ATOM 870 O O . GLU A 1 106 ? 10.018 -13.397 -18.226 1.00 80.50 106 GLU A O 1
ATOM 875 N N . HIS A 1 107 ? 10.371 -11.769 -19.734 1.00 76.81 107 HIS A N 1
ATOM 876 C CA . HIS A 1 107 ? 10.843 -10.780 -18.767 1.00 76.81 107 HIS A CA 1
ATOM 877 C C . HIS A 1 107 ? 9.784 -10.471 -17.700 1.00 76.81 107 HIS A C 1
ATOM 879 O O . HIS A 1 107 ? 10.087 -10.454 -16.508 1.00 76.81 107 HIS A O 1
ATOM 885 N N . MET A 1 108 ? 8.519 -10.304 -18.101 1.00 74.88 108 MET A N 1
ATOM 886 C CA . MET A 1 108 ? 7.396 -10.151 -17.166 1.00 74.88 108 MET A CA 1
ATOM 887 C C . MET A 1 108 ? 7.269 -11.342 -16.219 1.00 74.88 108 MET A C 1
ATOM 889 O O . MET A 1 108 ? 7.079 -11.140 -15.024 1.00 74.88 108 MET A O 1
ATOM 893 N N . SER A 1 109 ? 7.398 -12.573 -16.720 1.00 77.00 109 SER A N 1
ATOM 894 C CA . SER A 1 109 ? 7.258 -13.775 -15.889 1.00 77.00 109 SER A CA 1
ATOM 895 C C . SER A 1 109 ? 8.349 -13.912 -14.821 1.00 77.00 109 SER A C 1
ATOM 897 O O . SER A 1 109 ? 8.078 -14.416 -13.734 1.00 77.00 109 SER A O 1
ATOM 899 N N . GLN A 1 110 ? 9.563 -13.433 -15.107 1.00 77.88 110 GLN A N 1
ATOM 900 C CA . GLN A 1 110 ? 10.689 -13.481 -14.174 1.00 77.88 110 GLN A CA 1
ATOM 901 C C . GLN A 1 110 ? 10.635 -12.358 -13.130 1.00 77.88 110 GLN A C 1
ATOM 903 O O . GLN A 1 110 ? 11.009 -12.568 -11.977 1.00 77.88 110 GLN A O 1
ATOM 908 N N . TRP A 1 111 ? 10.179 -11.166 -13.526 1.00 70.06 111 TRP A N 1
ATOM 909 C CA . TRP A 1 111 ? 10.294 -9.954 -12.708 1.00 70.06 111 TRP A CA 1
ATOM 910 C C . TRP A 1 111 ? 8.999 -9.514 -12.023 1.00 70.06 111 TRP A C 1
ATOM 912 O O . TRP A 1 111 ? 9.053 -8.759 -11.048 1.00 70.06 111 TRP A O 1
ATOM 922 N N . ALA A 1 112 ? 7.832 -9.945 -12.506 1.00 71.56 112 ALA A N 1
ATOM 923 C CA . ALA A 1 112 ? 6.567 -9.608 -11.869 1.00 71.56 112 ALA A CA 1
ATOM 924 C C . ALA A 1 112 ? 6.399 -10.418 -10.578 1.00 71.56 112 ALA A C 1
ATOM 926 O O . ALA A 1 112 ? 6.224 -11.636 -10.597 1.00 71.56 112 ALA A O 1
ATOM 927 N N . LEU A 1 113 ? 6.413 -9.728 -9.436 1.00 70.94 113 LEU A N 1
ATOM 928 C CA . LEU A 1 113 ? 6.024 -10.349 -8.176 1.00 70.94 113 LEU A CA 1
ATOM 929 C C . LEU A 1 113 ? 4.527 -10.687 -8.224 1.00 70.94 113 LEU A C 1
ATOM 931 O O . LEU A 1 113 ? 3.724 -9.819 -8.581 1.00 70.94 113 LEU A O 1
ATOM 935 N N . PRO A 1 114 ? 4.124 -11.912 -7.841 1.00 75.81 114 PRO A N 1
ATOM 936 C CA . PRO A 1 114 ? 2.714 -12.241 -7.752 1.00 75.81 114 PRO A CA 1
ATOM 937 C C . PRO A 1 114 ? 2.054 -11.365 -6.688 1.00 75.81 114 PRO A C 1
ATOM 939 O O . PRO A 1 114 ? 2.630 -11.091 -5.630 1.00 75.81 114 PRO A O 1
ATOM 942 N N . LYS A 1 115 ? 0.815 -10.953 -6.961 1.00 82.25 115 LYS A N 1
ATOM 943 C CA . LYS A 1 115 ? 0.004 -10.181 -6.021 1.00 82.25 115 LYS A CA 1
ATOM 944 C C . LYS A 1 115 ? -0.046 -10.887 -4.660 1.00 82.25 115 LYS A C 1
ATOM 946 O O . LYS A 1 115 ? -0.415 -12.067 -4.608 1.00 82.25 115 LYS A O 1
ATOM 951 N N . PRO A 1 116 ? 0.292 -10.199 -3.552 1.00 84.62 116 PRO A N 1
ATOM 952 C CA . PRO A 1 116 ? 0.260 -10.816 -2.236 1.00 84.62 116 PRO A CA 1
ATOM 953 C C . PRO A 1 116 ? -1.141 -11.366 -1.918 1.00 84.62 116 PRO A C 1
ATOM 955 O O . PRO A 1 116 ? -2.133 -10.638 -2.039 1.00 84.62 116 PRO A O 1
ATOM 958 N N . PRO A 1 117 ? -1.265 -12.639 -1.498 1.00 86.31 117 PRO A N 1
ATOM 959 C CA . PRO A 1 117 ? -2.561 -13.253 -1.243 1.00 86.31 117 PRO A CA 1
ATOM 960 C C . PRO A 1 117 ? -3.261 -12.564 -0.070 1.00 86.31 117 PRO A C 1
ATOM 962 O O . PRO A 1 117 ? -2.749 -12.559 1.053 1.00 86.31 117 PRO A O 1
ATOM 965 N N . TYR A 1 118 ? -4.463 -12.035 -0.308 1.00 81.56 118 TYR A N 1
ATOM 966 C CA . TYR A 1 118 ? -5.203 -11.208 0.653 1.00 81.56 118 TYR A CA 1
ATOM 967 C C . TYR A 1 118 ? -5.300 -11.827 2.054 1.00 81.56 118 TYR A C 1
ATOM 969 O O . TYR A 1 118 ? -4.960 -11.182 3.044 1.00 81.56 118 TYR A O 1
ATOM 977 N N . GLY A 1 119 ? -5.748 -13.085 2.131 1.00 84.19 119 GLY A N 1
ATOM 978 C CA . GLY A 1 119 ? -6.037 -13.769 3.395 1.00 84.19 119 GLY A CA 1
ATOM 979 C C . GLY A 1 119 ? -4.822 -14.371 4.104 1.00 84.19 119 GLY A C 1
ATOM 980 O O . GLY A 1 119 ? -4.954 -14.813 5.240 1.00 84.19 119 GLY A O 1
ATOM 981 N N . ARG A 1 120 ? -3.653 -14.412 3.452 1.00 86.44 120 ARG A N 1
ATOM 982 C CA . ARG A 1 120 ? -2.423 -15.007 4.014 1.00 86.44 120 ARG A CA 1
ATOM 983 C C . ARG A 1 120 ? -1.327 -13.978 4.274 1.00 86.44 120 ARG A C 1
ATOM 985 O O . ARG A 1 120 ? -0.396 -14.256 5.023 1.00 86.44 120 ARG A O 1
ATOM 992 N N . THR A 1 121 ? -1.430 -12.799 3.669 1.00 90.50 121 THR A N 1
ATOM 993 C CA . THR A 1 121 ? -0.432 -11.740 3.818 1.00 90.50 121 THR A CA 1
ATOM 994 C C . THR A 1 121 ? -0.572 -11.074 5.181 1.00 90.50 121 THR A C 1
ATOM 996 O O . THR A 1 121 ? -1.630 -10.553 5.537 1.00 90.50 121 THR A O 1
ATOM 999 N N . ASN A 1 122 ? 0.519 -11.042 5.947 1.00 92.94 122 ASN A N 1
ATOM 1000 C CA . ASN A 1 122 ? 0.593 -10.221 7.148 1.00 92.94 122 ASN A CA 1
ATOM 1001 C C . ASN A 1 122 ? 0.843 -8.758 6.750 1.00 92.94 122 ASN A C 1
ATOM 1003 O O . ASN A 1 122 ? 1.978 -8.286 6.699 1.00 92.94 122 ASN A O 1
ATOM 1007 N N . T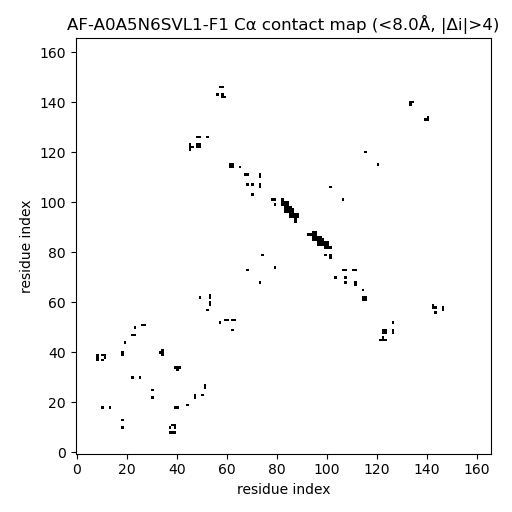RP A 1 123 ? -0.244 -8.047 6.457 1.00 92.81 123 TRP A N 1
ATOM 1008 C CA . TRP A 1 123 ? -0.214 -6.661 5.989 1.00 92.81 123 TRP A CA 1
ATOM 1009 C C . TRP A 1 123 ? 0.438 -5.685 6.975 1.00 92.81 123 TRP A C 1
ATOM 1011 O O . TRP A 1 123 ? 0.989 -4.674 6.550 1.00 92.81 123 TRP A O 1
ATOM 1021 N N . TYR A 1 124 ? 0.409 -5.991 8.276 1.00 92.25 124 TYR A N 1
ATOM 1022 C CA . TYR A 1 124 ? 1.099 -5.192 9.288 1.00 92.25 124 TYR A CA 1
ATOM 1023 C C . TYR A 1 124 ? 2.618 -5.284 9.136 1.00 92.25 124 TYR A C 1
ATOM 1025 O O . TYR A 1 124 ? 3.293 -4.259 9.087 1.00 92.25 124 TYR A O 1
ATOM 1033 N N . MET A 1 125 ? 3.147 -6.505 9.020 1.00 93.69 125 MET A N 1
ATOM 1034 C CA . MET A 1 125 ? 4.584 -6.717 8.828 1.00 93.69 125 MET A CA 1
ATOM 1035 C C . MET A 1 125 ? 5.059 -6.092 7.519 1.00 93.69 125 MET A C 1
ATOM 1037 O O . MET A 1 125 ? 6.052 -5.375 7.518 1.00 93.69 125 MET A O 1
ATOM 1041 N N . LEU A 1 126 ? 4.289 -6.261 6.438 1.00 91.69 126 LEU A N 1
ATOM 1042 C CA . LEU A 1 126 ? 4.603 -5.642 5.152 1.00 91.69 126 LEU A CA 1
ATOM 1043 C C . LEU A 1 126 ? 4.687 -4.106 5.250 1.00 91.69 126 LEU A C 1
ATOM 1045 O O . LEU A 1 126 ? 5.636 -3.510 4.747 1.00 91.69 126 LEU A O 1
ATOM 1049 N N . ASP A 1 127 ? 3.727 -3.459 5.920 1.00 91.69 127 ASP A N 1
ATOM 1050 C CA . ASP A 1 127 ? 3.748 -2.006 6.148 1.00 91.69 127 ASP A CA 1
ATOM 1051 C C . ASP A 1 127 ? 4.970 -1.552 6.952 1.00 91.69 127 ASP A C 1
ATOM 1053 O O . ASP A 1 127 ? 5.607 -0.556 6.593 1.00 91.69 127 ASP A O 1
ATOM 1057 N N . LEU A 1 128 ? 5.332 -2.289 8.002 1.00 92.62 128 LEU A N 1
ATOM 1058 C CA . LEU A 1 128 ? 6.522 -1.996 8.795 1.00 92.62 128 LEU A CA 1
ATOM 1059 C C . LEU A 1 128 ? 7.811 -2.152 7.986 1.00 92.62 128 LEU A C 1
ATOM 1061 O O . LEU A 1 128 ? 8.650 -1.249 8.006 1.00 92.62 128 LEU A O 1
ATOM 1065 N N . ASP A 1 129 ? 7.958 -3.256 7.261 1.00 92.38 129 ASP A N 1
ATOM 1066 C CA . ASP A 1 129 ? 9.167 -3.565 6.500 1.00 92.38 129 ASP A CA 1
ATOM 1067 C C . ASP A 1 129 ? 9.379 -2.567 5.362 1.00 92.38 129 ASP A C 1
ATOM 1069 O O . ASP A 1 129 ? 10.493 -2.075 5.160 1.00 92.38 129 ASP A O 1
ATOM 1073 N N . ILE A 1 130 ? 8.305 -2.183 4.665 1.00 91.44 130 ILE A N 1
ATOM 1074 C CA . ILE A 1 130 ? 8.368 -1.138 3.641 1.00 91.44 130 ILE A CA 1
ATOM 1075 C C . ILE A 1 130 ? 8.798 0.184 4.268 1.00 91.44 130 ILE A C 1
ATOM 1077 O O . ILE A 1 130 ? 9.727 0.821 3.774 1.00 91.44 130 ILE A O 1
ATOM 1081 N N . LYS A 1 131 ? 8.168 0.609 5.371 1.00 90.56 131 LYS A N 1
ATOM 1082 C CA . LYS A 1 131 ? 8.516 1.877 6.032 1.00 90.56 131 LYS A CA 1
ATOM 1083 C C . LYS A 1 131 ? 9.956 1.900 6.522 1.00 90.56 131 LYS A C 1
ATOM 1085 O O . LYS A 1 131 ? 10.622 2.923 6.367 1.00 90.56 131 LYS A O 1
ATOM 1090 N N . ARG A 1 132 ? 10.434 0.785 7.076 1.00 92.50 132 ARG A N 1
ATOM 1091 C CA . ARG A 1 132 ? 11.804 0.638 7.574 1.00 92.50 132 ARG A CA 1
ATOM 1092 C C . ARG A 1 132 ? 12.826 0.770 6.447 1.00 92.50 132 ARG A C 1
ATOM 1094 O O . ARG A 1 132 ? 13.783 1.521 6.591 1.00 92.50 132 ARG A O 1
ATOM 1101 N N . ASN A 1 133 ? 12.578 0.117 5.312 1.00 91.06 133 ASN A N 1
ATOM 1102 C CA . ASN A 1 133 ? 13.536 0.029 4.206 1.00 91.06 133 ASN A CA 1
ATOM 1103 C C . ASN A 1 133 ? 13.295 1.062 3.086 1.00 91.06 133 ASN A C 1
ATOM 1105 O O . ASN A 1 133 ? 14.035 1.112 2.101 1.00 91.06 133 ASN A O 1
ATOM 1109 N N . ARG A 1 134 ? 12.278 1.931 3.208 1.00 86.75 134 ARG A N 1
ATOM 1110 C CA . ARG A 1 134 ? 11.875 2.876 2.145 1.00 86.75 134 ARG A CA 1
ATOM 1111 C C . ARG A 1 134 ? 13.016 3.774 1.667 1.00 86.75 134 ARG A C 1
ATOM 1113 O O . ARG A 1 134 ? 13.093 4.074 0.480 1.00 86.75 134 ARG A O 1
ATOM 1120 N N . LYS A 1 135 ? 13.884 4.236 2.573 1.00 86.56 135 LYS A N 1
ATOM 1121 C CA . LYS A 1 135 ? 14.999 5.136 2.219 1.00 86.56 135 LYS A CA 1
ATOM 1122 C C . LYS A 1 135 ? 16.057 4.443 1.358 1.00 86.56 135 LYS A C 1
ATOM 1124 O O . LYS A 1 135 ? 16.631 5.087 0.479 1.00 86.56 135 LYS A O 1
ATOM 1129 N N . GLU A 1 136 ? 16.272 3.157 1.600 1.00 90.06 136 GLU A N 1
ATOM 1130 C CA . GLU A 1 136 ? 17.290 2.334 0.943 1.00 90.06 136 GLU A CA 1
ATOM 1131 C C . GLU A 1 136 ? 16.796 1.803 -0.409 1.00 90.06 136 GLU A C 1
ATOM 1133 O O . GLU A 1 136 ? 17.570 1.673 -1.358 1.00 90.06 136 GLU A O 1
ATOM 1138 N N . SER A 1 137 ? 15.483 1.596 -0.552 1.00 88.44 137 SER A N 1
ATOM 1139 C CA . SER A 1 137 ? 14.889 1.148 -1.810 1.00 88.44 137 SER A CA 1
ATOM 1140 C C . SER A 1 137 ? 14.778 2.277 -2.841 1.00 88.44 137 SER A C 1
ATOM 1142 O O . SER A 1 137 ? 13.803 3.036 -2.892 1.00 88.44 137 SER A O 1
ATOM 1144 N N . ARG A 1 138 ? 15.774 2.355 -3.736 1.00 84.56 138 ARG A N 1
ATOM 1145 C CA . ARG A 1 138 ? 15.752 3.256 -4.906 1.00 84.56 138 ARG A CA 1
ATOM 1146 C C . ARG A 1 138 ? 14.502 3.042 -5.769 1.00 84.56 138 ARG A C 1
ATOM 1148 O O . ARG A 1 138 ? 13.915 4.018 -6.231 1.00 84.56 138 ARG A O 1
ATOM 1155 N N . GLY A 1 139 ? 14.069 1.789 -5.931 1.00 82.94 139 GLY A N 1
ATOM 1156 C CA . GLY A 1 139 ? 12.874 1.427 -6.698 1.00 82.94 139 GLY A CA 1
ATOM 1157 C C . GLY A 1 139 ? 11.591 2.009 -6.104 1.00 82.94 139 GLY A C 1
ATOM 1158 O O . GLY A 1 139 ? 10.846 2.687 -6.810 1.00 82.94 139 GLY A O 1
ATOM 1159 N N . LEU A 1 140 ? 11.367 1.834 -4.796 1.00 87.25 140 LEU A N 1
ATOM 1160 C CA . LEU A 1 140 ? 10.184 2.382 -4.121 1.00 87.25 140 LEU A CA 1
ATOM 1161 C C . LEU A 1 140 ? 10.142 3.910 -4.182 1.00 87.25 140 LEU A C 1
ATOM 1163 O O . LEU A 1 140 ? 9.100 4.487 -4.486 1.00 87.25 140 LEU A O 1
ATOM 1167 N N . ARG A 1 141 ? 11.286 4.569 -3.971 1.00 89.19 141 ARG A N 1
ATOM 1168 C CA . ARG A 1 141 ? 11.389 6.030 -4.089 1.00 89.19 141 ARG A CA 1
ATOM 1169 C C . ARG A 1 141 ? 11.101 6.522 -5.503 1.00 89.19 141 ARG A C 1
ATOM 1171 O O . ARG A 1 141 ? 10.469 7.562 -5.670 1.00 89.19 141 ARG A O 1
ATOM 1178 N N . ASN A 1 142 ? 11.573 5.800 -6.519 1.00 87.50 142 ASN A N 1
ATOM 1179 C CA . ASN A 1 142 ? 11.300 6.159 -7.905 1.00 87.50 142 ASN A CA 1
ATOM 1180 C C . ASN A 1 142 ? 9.808 6.021 -8.234 1.00 87.50 142 ASN A C 1
ATOM 1182 O O . ASN A 1 142 ? 9.240 6.938 -8.822 1.00 87.50 142 ASN A O 1
ATOM 1186 N N . ARG A 1 143 ? 9.167 4.929 -7.799 1.00 87.50 143 ARG A N 1
ATOM 1187 C CA . ARG A 1 143 ? 7.723 4.706 -7.981 1.00 87.50 143 ARG A CA 1
ATOM 1188 C C . ARG A 1 143 ? 6.894 5.814 -7.340 1.00 87.50 143 ARG A C 1
ATOM 1190 O O . ARG A 1 143 ? 6.045 6.399 -8.001 1.00 87.50 143 ARG A O 1
ATOM 119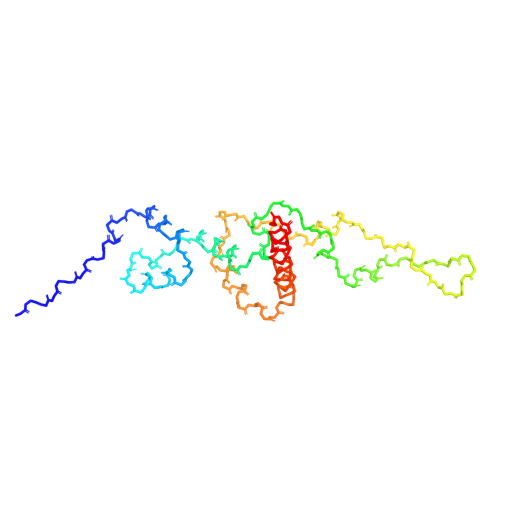7 N N . GLU A 1 144 ? 7.201 6.167 -6.098 1.00 91.12 144 GLU A N 1
ATOM 1198 C CA . GLU A 1 144 ? 6.538 7.273 -5.406 1.00 91.12 144 GLU A CA 1
ATOM 1199 C C . GLU A 1 144 ? 6.733 8.617 -6.120 1.00 91.12 144 GLU A C 1
ATOM 1201 O O . GLU A 1 144 ? 5.786 9.382 -6.293 1.00 91.12 144 GLU A O 1
ATOM 1206 N N . ARG A 1 145 ? 7.955 8.912 -6.579 1.00 91.25 145 ARG A N 1
ATOM 1207 C CA . ARG A 1 145 ? 8.245 10.142 -7.326 1.00 91.25 145 ARG A CA 1
ATOM 1208 C C . ARG A 1 145 ? 7.429 10.224 -8.618 1.00 91.25 145 ARG A C 1
ATOM 1210 O O . ARG A 1 145 ? 6.887 11.288 -8.909 1.00 91.25 145 ARG A O 1
ATOM 1217 N N . ILE A 1 146 ? 7.364 9.131 -9.383 1.00 88.94 146 ILE A N 1
ATOM 1218 C CA . ILE A 1 146 ? 6.593 9.053 -10.632 1.00 88.94 146 ILE A CA 1
ATOM 1219 C C . ILE A 1 146 ? 5.104 9.241 -10.342 1.00 88.94 146 ILE A C 1
ATOM 1221 O O . ILE A 1 146 ? 4.469 10.071 -10.987 1.00 88.94 146 ILE A O 1
ATOM 1225 N N . TRP A 1 147 ? 4.576 8.547 -9.333 1.00 91.06 147 TRP A N 1
ATOM 1226 C CA . TRP A 1 147 ? 3.180 8.675 -8.923 1.00 91.06 147 TRP A CA 1
ATOM 1227 C C . TRP A 1 147 ? 2.817 10.121 -8.572 1.00 91.06 147 TRP A C 1
ATOM 1229 O O . TRP A 1 147 ? 1.894 10.695 -9.144 1.00 91.06 147 TRP A O 1
ATOM 1239 N N . ASN A 1 148 ? 3.606 10.754 -7.700 1.00 92.44 148 ASN A N 1
ATOM 1240 C CA . ASN A 1 148 ? 3.378 12.139 -7.285 1.00 92.44 148 ASN A CA 1
ATOM 1241 C C . ASN A 1 148 ? 3.486 13.123 -8.461 1.00 92.44 148 ASN A C 1
ATOM 1243 O O . ASN A 1 148 ? 2.815 14.155 -8.478 1.00 92.44 148 ASN A O 1
ATOM 1247 N N . TYR A 1 149 ? 4.345 12.836 -9.443 1.00 93.31 149 TYR A N 1
ATOM 1248 C CA . TYR A 1 149 ? 4.436 13.630 -10.666 1.00 93.31 149 TYR A CA 1
ATOM 1249 C C . TYR A 1 149 ? 3.164 13.496 -11.518 1.00 93.31 149 TYR A C 1
ATOM 1251 O O . TYR A 1 149 ? 2.596 14.510 -11.922 1.00 93.31 149 TYR A O 1
ATOM 1259 N N . GLN A 1 150 ? 2.674 12.270 -11.727 1.00 91.44 150 GLN A N 1
ATOM 1260 C CA . GLN A 1 150 ? 1.430 12.009 -12.458 1.00 91.44 150 GLN A CA 1
ATOM 1261 C C . GLN A 1 150 ? 0.216 12.648 -11.779 1.00 91.44 150 GLN A C 1
ATOM 1263 O O . GLN A 1 150 ? -0.580 13.303 -12.446 1.00 91.44 150 GLN A O 1
ATOM 1268 N N . GLU A 1 151 ? 0.100 12.538 -10.456 1.00 92.31 151 GLU A N 1
ATOM 1269 C CA . GLU A 1 151 ? -0.997 13.146 -9.701 1.00 92.31 151 GLU A CA 1
ATOM 1270 C C . GLU A 1 151 ? -1.027 14.672 -9.874 1.00 92.31 151 GLU A C 1
ATOM 1272 O O . GLU A 1 151 ? -2.079 15.248 -10.159 1.00 92.31 151 GLU A O 1
ATOM 1277 N N . LYS A 1 152 ? 0.138 15.331 -9.806 1.00 94.69 152 LYS A N 1
ATOM 1278 C CA . LYS A 1 152 ? 0.249 16.777 -10.056 1.00 94.69 152 LYS A CA 1
ATOM 1279 C C . LYS A 1 152 ? -0.192 17.158 -11.466 1.00 94.69 152 LYS A C 1
ATOM 1281 O O . LYS A 1 152 ? -0.931 18.131 -11.611 1.00 94.69 152 LYS A O 1
ATOM 1286 N N . MET A 1 153 ? 0.217 16.397 -12.483 1.00 94.62 153 MET A N 1
ATOM 1287 C CA . MET A 1 153 ? -0.222 16.637 -13.862 1.00 94.62 153 MET A CA 1
ATOM 1288 C C . MET A 1 153 ? -1.740 16.497 -14.001 1.00 94.62 153 MET A C 1
ATOM 1290 O O . MET A 1 153 ? -2.380 17.346 -14.614 1.00 94.62 153 MET A O 1
ATOM 1294 N N . LEU A 1 154 ? -2.338 15.470 -13.388 1.00 94.50 154 LEU A N 1
ATOM 1295 C CA . LEU A 1 154 ? -3.788 15.266 -13.420 1.00 94.50 154 LEU A CA 1
ATOM 1296 C C . LEU A 1 154 ? -4.544 16.405 -12.728 1.00 94.50 154 LEU A C 1
ATOM 1298 O O . LEU A 1 154 ? -5.575 16.847 -13.231 1.00 94.50 154 LEU A O 1
ATOM 1302 N N . VAL A 1 155 ? -4.045 16.901 -11.593 1.00 94.81 155 VAL A N 1
ATOM 1303 C CA . VAL A 1 155 ? -4.633 18.060 -10.902 1.00 94.81 155 VAL A CA 1
ATOM 1304 C C . VAL A 1 155 ? -4.565 19.313 -11.777 1.00 94.81 155 VAL A C 1
ATOM 1306 O O . VAL A 1 155 ? -5.566 20.018 -11.904 1.00 94.81 155 VAL A O 1
ATOM 1309 N N . GLN A 1 156 ? -3.420 19.575 -12.413 1.00 94.56 156 GLN A N 1
ATOM 1310 C CA . GLN A 1 156 ? -3.252 20.709 -13.329 1.00 94.56 156 GLN A CA 1
ATOM 1311 C C . GLN A 1 156 ? -4.191 20.605 -14.535 1.00 94.56 156 GLN A C 1
ATOM 1313 O O . GLN A 1 156 ? -4.891 21.564 -14.848 1.00 94.56 156 GLN A O 1
ATOM 1318 N N . LEU A 1 157 ? -4.276 19.429 -15.160 1.00 94.88 157 LEU A N 1
ATOM 1319 C CA . LEU A 1 157 ? -5.174 19.182 -16.286 1.00 94.88 157 LEU A CA 1
ATOM 1320 C C . LEU A 1 157 ? -6.641 19.412 -15.902 1.00 94.88 157 LEU A C 1
ATOM 1322 O O . LEU A 1 157 ? -7.359 20.117 -16.605 1.00 94.88 157 LEU A O 1
ATOM 1326 N N . LYS A 1 158 ? -7.084 18.868 -14.760 1.00 94.06 158 LYS A N 1
ATOM 1327 C CA . LYS A 1 158 ? -8.454 19.071 -14.256 1.00 94.06 158 LYS A CA 1
ATOM 1328 C C . LYS A 1 158 ? -8.767 20.546 -14.019 1.00 94.06 158 LYS A C 1
ATOM 1330 O O . LYS A 1 158 ? -9.893 20.969 -14.272 1.00 94.06 158 LYS A O 1
ATOM 1335 N N . ARG A 1 159 ? -7.790 21.317 -13.536 1.00 93.44 159 ARG A N 1
ATOM 1336 C CA . ARG A 1 159 ? -7.926 22.765 -13.362 1.00 93.44 159 ARG A CA 1
ATOM 1337 C C . ARG A 1 159 ? -8.103 23.464 -14.710 1.00 93.44 159 ARG A C 1
ATOM 1339 O O . ARG A 1 159 ? -9.086 24.169 -14.876 1.00 93.44 159 ARG A O 1
ATOM 1346 N N . HIS A 1 160 ? -7.234 23.190 -15.684 1.00 91.94 160 HIS A N 1
ATOM 1347 C CA . HIS A 1 160 ? -7.342 23.773 -17.025 1.00 91.94 160 HIS A CA 1
ATOM 1348 C C . HIS A 1 160 ? -8.672 23.449 -17.715 1.00 91.94 160 HIS A C 1
ATOM 1350 O O . HIS A 1 160 ? -9.297 24.347 -18.268 1.00 91.94 160 HIS A O 1
ATOM 1356 N N . ILE A 1 161 ? -9.137 22.196 -17.637 1.00 92.88 161 ILE A N 1
ATOM 1357 C CA . ILE A 1 161 ? -10.432 21.788 -18.205 1.00 92.88 161 ILE A CA 1
ATOM 1358 C C . ILE A 1 161 ? -11.582 22.581 -17.575 1.00 92.88 161 ILE A C 1
ATOM 1360 O O . ILE A 1 161 ? -12.487 23.010 -18.283 1.00 92.88 161 ILE A O 1
ATOM 1364 N N . ARG A 1 162 ? -11.552 22.790 -16.253 1.00 90.62 162 ARG A N 1
ATOM 1365 C CA . ARG A 1 162 ? -12.574 23.577 -15.554 1.00 90.62 162 ARG A CA 1
ATOM 1366 C C . ARG A 1 162 ? -12.534 25.050 -15.962 1.00 90.62 162 ARG A C 1
ATOM 1368 O O . ARG A 1 162 ? -13.589 25.621 -16.194 1.00 90.62 162 ARG A O 1
ATOM 1375 N N . ASP A 1 163 ? -11.341 25.629 -16.067 1.00 88.19 163 ASP A N 1
ATOM 1376 C CA . ASP A 1 163 ? -11.149 27.041 -16.416 1.00 88.19 163 ASP A CA 1
ATOM 1377 C C . ASP A 1 163 ? -11.522 27.335 -17.886 1.00 88.19 163 ASP A C 1
ATOM 1379 O O . ASP A 1 163 ? -11.882 28.459 -18.202 1.00 88.19 163 ASP A O 1
ATOM 1383 N N . SER A 1 164 ? -11.461 26.338 -18.780 1.00 79.62 164 SER A N 1
ATOM 1384 C CA . SER A 1 164 ? -11.881 26.452 -20.194 1.00 79.62 164 SER A CA 1
ATOM 1385 C C . SER A 1 164 ? -13.363 26.133 -20.448 1.00 79.62 164 SER A C 1
ATOM 1387 O O . SER A 1 164 ? -13.821 26.254 -21.580 1.00 79.62 164 SER A O 1
ATOM 1389 N N . ALA A 1 165 ? -14.096 25.665 -19.432 1.00 69.00 165 ALA A N 1
ATOM 1390 C CA . ALA A 1 165 ? -15.524 25.337 -19.515 1.00 69.00 165 ALA A CA 1
ATOM 1391 C C . ALA A 1 165 ? -16.439 26.463 -18.983 1.00 69.00 165 ALA A C 1
ATOM 1393 O O . ALA A 1 165 ? -17.652 26.266 -18.886 1.00 69.00 165 ALA A O 1
ATOM 1394 N N . ILE A 1 166 ? -15.851 27.608 -18.618 1.00 52.81 166 ILE A N 1
ATOM 1395 C CA . ILE A 1 166 ? -16.498 28.869 -18.219 1.00 52.81 166 ILE A CA 1
ATOM 1396 C C . ILE A 1 166 ? -16.225 29.887 -19.325 1.00 52.81 166 ILE A C 1
ATOM 1398 O O . ILE A 1 166 ? -17.160 30.647 -19.655 1.00 52.81 166 ILE A O 1
#

Mean predicted aligned error: 9.85 Å

Secondary structure (DSSP, 8-state):
-PPPP----GGGGS-HHHHHHHHHH--HHHHHHHHHH-GGGSS--HHHHHHHHHHH-TT-GGGT--SPPPGGGT--HHHHHHTEEEE--TT-SS-EEEEE---HHHHHHHH-PPPPPTTT--HHHHHHHHHHHTTT-HHHHHHHHHHHHHHHHHHHHHHHHHHT--

Sequence (166 aa):
MKGPALTSDSFRRLPREIRNIILNYLNSQDIASLRLVSRAFHQLPISLWQRLLREKMPWLWEIWSDEPPYYWATVTAEDIGNNRREALAPGMSTPTIVSHTINVQEHMSQWALPKPPYGRTNWYMLDLDIKRNRKESRGLRNRERIWNYQEKMLVQLKRHIRDSAI

InterPro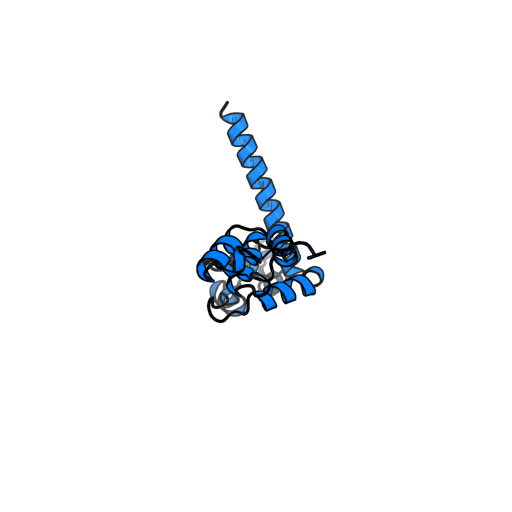 domains:
  IPR001810 F-box domain [PF12937] (12-54)
  IPR001810 F-box domain [PS50181] (8-52)
  IPR036047 F-box-like domain superfamily [SSF81383] (3-72)

Foldseek 3Di:
DDPPPDPPQPCVPDDVVVVLVVLLPDAPVVLVVCVVVHVNSPDPDQLSLLSNCCVVQVLPVLQPDPDQDDLVLQADPVLQVVQFDWDDDPPDPDTDGPDRPDDSVVSSVVRTDHRPDSVPDRSVVVSVVCVVCVVVPPSSVVSSVVVVVVVVVVVVVVVVVVVVVD